Protein AF-A0A8D5FUF1-F1 (afdb_monomer_lite)

Radius of gyration: 18.19 Å; chains: 1; bounding box: 38×17×59 Å

Structure (mmCIF, N/CA/C/O backbone):
data_AF-A0A8D5FUF1-F1
#
_entry.id   AF-A0A8D5FUF1-F1
#
loop_
_atom_site.group_PDB
_atom_site.id
_atom_site.type_symbol
_atom_site.label_atom_id
_atom_site.label_alt_id
_atom_site.label_comp_id
_atom_site.label_asym_id
_atom_site.label_entity_id
_atom_site.label_seq_id
_atom_site.pdbx_PDB_ins_code
_atom_site.Cartn_x
_atom_site.Cartn_y
_atom_site.Cartn_z
_atom_site.occupancy
_atom_site.B_iso_or_equiv
_atom_site.auth_seq_id
_atom_site.auth_comp_id
_atom_site.auth_asym_id
_atom_site.auth_atom_id
_atom_site.pdbx_PDB_model_num
ATOM 1 N N . MET A 1 1 ? -23.315 -0.537 43.230 1.00 39.56 1 MET A N 1
ATOM 2 C CA . MET A 1 1 ? -22.118 -1.038 42.527 1.00 39.56 1 MET A CA 1
ATOM 3 C C . MET A 1 1 ? -22.503 -1.228 41.067 1.00 39.56 1 MET A C 1
ATOM 5 O O . MET A 1 1 ? -22.967 -2.296 40.707 1.00 39.56 1 MET A O 1
ATOM 9 N N . THR A 1 2 ? -22.416 -0.166 40.260 1.00 46.28 2 THR A N 1
ATOM 10 C CA . THR A 1 2 ? -22.710 -0.220 38.815 1.00 46.28 2 THR A CA 1
ATOM 11 C C . THR A 1 2 ? -22.018 0.970 38.154 1.00 46.28 2 THR A C 1
ATOM 13 O O . THR A 1 2 ? -22.569 2.064 38.076 1.00 46.28 2 THR A O 1
ATOM 16 N N . GLN A 1 3 ? -20.751 0.802 37.770 1.00 43.00 3 GLN A N 1
ATOM 17 C CA . GLN A 1 3 ? -20.073 1.788 36.930 1.00 43.00 3 GLN A CA 1
ATOM 18 C C . GLN A 1 3 ? -20.634 1.653 35.510 1.00 43.00 3 GLN A C 1
ATOM 20 O O . GLN A 1 3 ? -20.391 0.654 34.837 1.00 43.00 3 GLN A O 1
ATOM 25 N N . HIS A 1 4 ? -21.409 2.644 35.068 1.00 44.62 4 HIS A N 1
ATOM 26 C CA . HIS A 1 4 ? -21.770 2.804 33.663 1.00 44.62 4 HIS A CA 1
ATOM 27 C C . HIS A 1 4 ? -20.496 3.144 32.882 1.00 44.62 4 HIS A C 1
ATOM 29 O O . HIS A 1 4 ? -20.038 4.284 32.892 1.00 44.62 4 HIS A O 1
ATOM 35 N N . TYR A 1 5 ? -19.903 2.147 32.226 1.00 54.66 5 TYR A N 1
ATOM 36 C CA . TYR A 1 5 ? -18.801 2.353 31.293 1.00 54.66 5 TYR A CA 1
ATOM 37 C C . TYR A 1 5 ? -19.359 3.029 30.034 1.00 54.66 5 TYR A C 1
ATOM 39 O O . TYR A 1 5 ? -19.802 2.372 29.093 1.00 54.66 5 TYR A O 1
ATOM 47 N N . SER A 1 6 ? -19.409 4.362 30.032 1.00 60.31 6 SER A N 1
ATOM 48 C CA . SER A 1 6 ? -19.640 5.133 28.815 1.00 60.31 6 SER A CA 1
ATOM 49 C C . SER A 1 6 ? -18.464 4.867 27.880 1.00 60.31 6 SER A C 1
ATOM 51 O O . SER A 1 6 ? -17.345 5.303 28.157 1.00 60.31 6 SER A O 1
ATOM 53 N N . ALA A 1 7 ? -18.697 4.104 26.811 1.00 62.94 7 ALA A N 1
ATOM 54 C CA . ALA A 1 7 ? -17.673 3.821 25.816 1.00 62.94 7 ALA A CA 1
ATOM 55 C C . ALA A 1 7 ? -17.032 5.137 25.347 1.00 62.94 7 ALA A C 1
ATOM 57 O O . ALA A 1 7 ? -17.737 6.085 24.998 1.00 62.94 7 ALA A O 1
ATOM 58 N N . SER A 1 8 ? -15.696 5.192 25.361 1.00 72.69 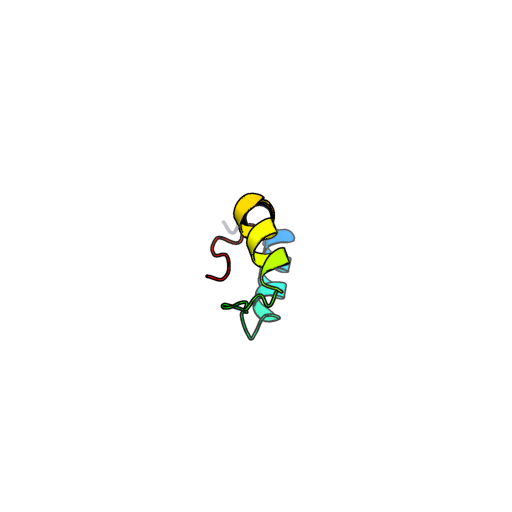8 SER A N 1
ATOM 59 C CA . SER A 1 8 ? -14.937 6.354 24.892 1.00 72.69 8 SER A CA 1
ATOM 60 C C . SER A 1 8 ? -15.437 6.796 23.505 1.00 72.69 8 SER A C 1
ATO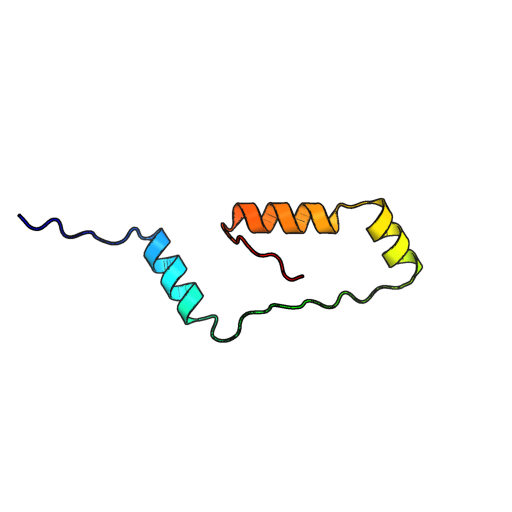M 62 O O . SER A 1 8 ? -15.664 5.937 22.645 1.00 72.69 8 SER A O 1
ATOM 64 N N . PRO A 1 9 ? -15.564 8.109 23.229 1.00 69.56 9 PRO A N 1
ATOM 65 C CA . PRO A 1 9 ? -15.989 8.615 21.922 1.00 69.56 9 PRO A CA 1
ATOM 66 C C . PRO A 1 9 ? -15.177 8.041 20.751 1.00 69.56 9 PRO A C 1
ATOM 68 O O . PRO A 1 9 ? -15.709 7.858 19.658 1.00 69.56 9 PRO A O 1
ATOM 71 N N . ALA A 1 10 ? -13.900 7.714 20.974 1.00 65.50 10 ALA A N 1
ATOM 72 C CA . ALA A 1 10 ? -13.048 7.072 19.975 1.00 65.50 10 ALA A CA 1
ATOM 73 C C . ALA A 1 10 ? -13.469 5.621 19.674 1.00 65.50 10 ALA A C 1
ATOM 75 O O . ALA A 1 10 ? -13.502 5.225 18.510 1.00 65.50 10 ALA A O 1
ATOM 76 N N . ALA A 1 11 ? -13.860 4.856 20.697 1.00 68.94 11 ALA A N 1
ATOM 77 C CA . ALA A 1 11 ? -14.355 3.490 20.537 1.00 68.94 11 ALA A CA 1
ATOM 78 C C . ALA A 1 11 ? -15.697 3.459 19.786 1.00 68.94 11 ALA A C 1
ATOM 80 O O . ALA A 1 11 ? -15.910 2.591 18.943 1.00 68.94 11 ALA A O 1
ATOM 81 N N . SER A 1 12 ? -16.572 4.440 20.038 1.00 78.44 12 SER A N 1
ATOM 82 C CA . SER A 1 12 ? -17.839 4.598 19.311 1.00 78.44 12 SER A CA 1
ATOM 83 C C . SER A 1 12 ? -17.616 4.860 17.816 1.00 78.44 12 SER A C 1
ATOM 85 O O . SER A 1 12 ? -18.208 4.189 16.972 1.00 78.44 12 SER A O 1
ATOM 87 N N . ARG A 1 13 ? -16.681 5.758 17.470 1.00 74.06 13 ARG A N 1
ATOM 88 C CA . ARG A 1 13 ? -16.320 6.030 16.068 1.00 74.06 13 ARG A CA 1
ATOM 89 C C . ARG A 1 13 ? -15.717 4.815 15.372 1.00 74.06 13 ARG A C 1
ATOM 91 O O . ARG A 1 13 ? -16.100 4.518 14.248 1.00 74.06 13 ARG A O 1
ATOM 98 N N . PHE A 1 14 ? -14.814 4.091 16.035 1.00 73.44 14 PHE A N 1
ATOM 99 C CA . PHE A 1 14 ? -14.239 2.865 15.475 1.00 73.44 14 PHE A CA 1
ATOM 100 C C . PHE A 1 14 ? -15.321 1.825 15.161 1.00 73.44 14 PHE A C 1
ATOM 102 O O . PHE A 1 14 ? -15.307 1.223 14.090 1.00 73.44 14 PHE A O 1
ATOM 109 N N . LYS A 1 15 ? -16.294 1.662 16.064 1.00 78.19 15 LYS A N 1
ATOM 110 C CA . LYS A 1 15 ? -17.427 0.753 15.875 1.00 78.19 15 LYS A CA 1
ATOM 111 C C . LYS A 1 15 ? -18.299 1.165 14.684 1.00 78.19 15 LYS A C 1
ATOM 113 O O . LYS A 1 15 ? -18.598 0.324 13.847 1.00 78.19 15 LYS A O 1
ATOM 118 N N . LEU A 1 16 ? -18.604 2.458 14.556 1.00 81.69 16 LEU A N 1
ATOM 119 C CA . LEU A 1 16 ? -19.352 3.004 13.421 1.00 81.69 16 LEU A CA 1
ATOM 120 C C . LEU A 1 16 ? -18.629 2.768 12.087 1.00 81.69 16 LEU A C 1
ATOM 122 O O . LEU A 1 16 ? -19.234 2.298 11.130 1.00 81.69 16 LEU A O 1
ATOM 126 N N . PHE A 1 17 ? -17.325 3.046 12.012 1.00 76.88 17 PHE A N 1
ATOM 127 C CA . PHE A 1 17 ? -16.551 2.790 10.794 1.00 76.88 17 PHE A CA 1
ATOM 128 C C . PHE A 1 17 ? -16.491 1.301 10.454 1.00 76.88 17 PHE A C 1
ATOM 130 O O . PHE A 1 17 ? -16.604 0.934 9.287 1.00 76.88 17 PHE A O 1
ATOM 137 N N . HIS A 1 18 ? -16.365 0.440 11.465 1.00 75.38 18 HIS A N 1
ATOM 138 C CA . HIS A 1 18 ? -16.401 -1.005 11.278 1.00 75.38 18 HIS A CA 1
ATOM 139 C C . HIS A 1 18 ? -17.749 -1.485 10.724 1.00 75.38 18 HIS A C 1
ATOM 141 O O . HIS A 1 18 ? -17.769 -2.347 9.852 1.00 75.38 18 HIS A O 1
ATOM 147 N N . GLU A 1 19 ? -18.860 -0.919 11.200 1.00 82.00 19 GLU A N 1
ATOM 148 C CA . GLU A 1 19 ? -20.212 -1.230 10.720 1.00 82.00 19 GLU A CA 1
ATOM 149 C C . GLU A 1 19 ? -20.448 -0.748 9.278 1.00 82.00 19 GLU A C 1
ATOM 151 O O . GLU A 1 19 ? -21.124 -1.428 8.507 1.00 82.00 19 GLU A O 1
ATOM 156 N N . LEU A 1 20 ? -19.853 0.383 8.883 1.00 83.62 20 LEU A N 1
ATOM 157 C CA . LEU A 1 20 ? -19.949 0.919 7.519 1.00 83.62 20 LEU A CA 1
ATOM 158 C C . LEU A 1 20 ? -19.069 0.164 6.505 1.00 83.62 20 LEU A C 1
ATOM 160 O O . LEU A 1 20 ? -19.389 0.125 5.318 1.00 83.62 20 LEU A O 1
ATOM 164 N N . MET A 1 21 ? -17.977 -0.466 6.944 1.00 80.44 21 MET A N 1
ATOM 165 C CA . MET A 1 21 ? -17.078 -1.245 6.083 1.00 80.44 21 MET A CA 1
ATOM 166 C C . MET A 1 21 ? -17.562 -2.693 5.892 1.00 80.44 21 MET A C 1
ATOM 168 O O . MET A 1 21 ? -16.880 -3.647 6.273 1.00 80.44 21 MET A O 1
ATOM 172 N N . GLN A 1 22 ? -18.726 -2.871 5.259 1.00 79.12 22 GLN A N 1
ATOM 173 C CA . GLN A 1 22 ? -19.312 -4.199 4.998 1.00 79.12 22 GLN A CA 1
ATOM 174 C C . GLN A 1 22 ? -18.401 -5.113 4.157 1.00 79.12 22 GLN A C 1
ATOM 176 O O . GLN A 1 22 ? -18.398 -6.331 4.338 1.00 79.12 22 GLN A O 1
ATOM 181 N N . HIS A 1 23 ? -17.580 -4.527 3.281 1.00 82.56 23 HIS A N 1
ATOM 182 C CA . HIS A 1 23 ? -16.578 -5.236 2.490 1.00 82.56 23 HIS A CA 1
ATOM 183 C C . HIS A 1 23 ? -15.185 -4.682 2.779 1.00 82.56 23 HIS A C 1
ATOM 185 O O . HIS A 1 23 ? -14.888 -3.524 2.494 1.00 82.56 23 HIS A O 1
ATOM 191 N N . LYS A 1 24 ? -14.311 -5.526 3.336 1.00 78.62 24 LYS A N 1
ATOM 192 C CA . LYS A 1 24 ? -12.917 -5.157 3.605 1.00 78.62 24 LYS A CA 1
ATOM 193 C C . LYS A 1 24 ? -12.063 -5.366 2.360 1.00 78.62 24 LYS A C 1
ATOM 195 O O . LYS A 1 24 ? -12.024 -6.476 1.831 1.00 78.62 24 LYS A O 1
ATOM 200 N N . VAL A 1 25 ? -11.335 -4.331 1.948 1.00 80.81 25 VAL A N 1
ATOM 201 C CA . VAL A 1 25 ? -10.289 -4.445 0.924 1.00 80.81 25 VAL A CA 1
ATOM 202 C C . VAL A 1 25 ? -9.122 -5.222 1.530 1.00 80.81 25 VAL A C 1
ATOM 204 O O . VAL A 1 25 ? -8.525 -4.781 2.506 1.00 80.81 25 VAL A O 1
ATOM 207 N N . ARG A 1 26 ? -8.847 -6.413 0.992 1.00 80.75 26 ARG A N 1
ATOM 208 C CA . ARG A 1 26 ? -7.767 -7.300 1.468 1.00 80.75 26 ARG A CA 1
ATOM 209 C C . ARG A 1 26 ? -6.597 -7.405 0.502 1.00 80.75 26 ARG A C 1
ATOM 211 O O . ARG A 1 26 ? -5.511 -7.763 0.930 1.00 80.75 26 ARG A O 1
ATOM 218 N N . HIS A 1 27 ? -6.844 -7.108 -0.769 1.00 83.44 27 HIS A N 1
ATOM 219 C CA . HIS A 1 27 ? -5.878 -7.239 -1.849 1.00 83.44 27 HIS A CA 1
ATOM 220 C C . HIS A 1 27 ? -5.886 -5.954 -2.660 1.00 83.44 27 HIS A C 1
ATOM 222 O O . HIS A 1 27 ? -6.956 -5.453 -3.019 1.00 83.44 27 HIS A O 1
ATOM 228 N N . ILE A 1 28 ? -4.699 -5.431 -2.932 1.00 84.44 28 ILE A N 1
ATOM 229 C CA . ILE A 1 28 ? -4.493 -4.254 -3.766 1.00 84.44 28 ILE A CA 1
ATOM 230 C C . ILE A 1 28 ? -3.535 -4.668 -4.876 1.00 84.44 28 ILE A C 1
ATOM 232 O O . ILE A 1 28 ? -2.455 -5.178 -4.600 1.00 84.44 28 ILE A O 1
ATOM 236 N N . LEU A 1 29 ? -3.935 -4.453 -6.128 1.00 91.06 29 LEU A N 1
ATOM 237 C CA . LEU A 1 29 ? -3.061 -4.657 -7.277 1.00 91.06 29 LEU A CA 1
ATOM 238 C C . LEU A 1 29 ? -2.501 -3.306 -7.712 1.00 91.06 29 LEU A C 1
ATOM 240 O O . LEU A 1 29 ? -3.249 -2.427 -8.140 1.00 91.06 29 LEU A O 1
ATOM 244 N N . LEU A 1 30 ? -1.186 -3.156 -7.609 1.00 88.62 30 LEU A N 1
ATOM 245 C CA . LEU A 1 30 ? -0.472 -2.019 -8.170 1.00 88.62 30 LEU A CA 1
ATOM 246 C C . LEU A 1 30 ? -0.138 -2.308 -9.640 1.00 88.62 30 LEU A C 1
ATOM 248 O O . LEU A 1 30 ? 0.385 -3.374 -9.959 1.00 88.62 30 LEU A O 1
ATOM 252 N N . ILE A 1 31 ? -0.421 -1.353 -10.526 1.00 93.12 31 ILE A N 1
ATOM 253 C CA . ILE A 1 31 ? -0.066 -1.421 -11.947 1.00 93.12 31 ILE A CA 1
ATOM 254 C C . ILE A 1 31 ? 0.893 -0.272 -12.239 1.00 93.12 31 ILE A C 1
ATOM 256 O O . ILE A 1 31 ? 0.564 0.883 -11.977 1.00 93.12 31 ILE A O 1
ATOM 260 N N . SER A 1 32 ? 2.061 -0.590 -12.789 1.00 91.19 32 SER A N 1
ATOM 261 C CA . SER A 1 32 ? 3.091 0.386 -13.139 1.00 91.19 32 SER A CA 1
ATOM 262 C C . SER A 1 32 ? 3.810 -0.008 -14.426 1.00 91.19 32 SER A C 1
ATOM 264 O O . SER A 1 32 ? 3.763 -1.160 -14.872 1.00 91.19 32 SER A O 1
ATOM 266 N N . THR A 1 33 ? 4.475 0.961 -15.051 1.00 96.00 33 THR A N 1
ATOM 267 C CA . THR A 1 33 ? 5.427 0.660 -16.124 1.00 96.00 33 THR A CA 1
ATOM 268 C C . THR A 1 33 ? 6.668 -0.047 -15.557 1.00 96.00 33 THR A C 1
ATOM 270 O O . THR A 1 33 ? 6.974 0.114 -14.375 1.00 96.00 33 THR A O 1
ATOM 273 N N . PRO A 1 34 ? 7.452 -0.780 -16.374 1.00 93.69 34 PRO A N 1
ATOM 274 C CA . PRO A 1 34 ? 8.685 -1.412 -15.894 1.00 93.69 34 PRO A CA 1
ATOM 275 C C . PRO A 1 34 ? 9.674 -0.425 -15.256 1.00 93.69 34 PRO A C 1
ATOM 277 O O . PRO A 1 34 ? 10.350 -0.761 -14.289 1.00 93.69 34 PRO A O 1
ATOM 280 N N . TYR A 1 35 ? 9.739 0.803 -15.778 1.00 92.50 35 TYR A N 1
ATOM 281 C CA . TYR A 1 35 ? 10.609 1.850 -15.245 1.00 92.50 35 TYR A CA 1
ATOM 282 C C . TYR A 1 35 ? 10.159 2.325 -13.858 1.00 92.50 35 TYR A C 1
ATOM 284 O O . TYR A 1 35 ? 10.969 2.418 -12.941 1.00 92.50 35 TYR A O 1
ATOM 292 N N . GLU A 1 36 ? 8.862 2.576 -13.681 1.00 89.19 36 GLU A N 1
ATOM 293 C CA . GLU A 1 36 ? 8.303 2.963 -12.384 1.00 89.19 36 GLU A CA 1
ATOM 294 C C . GLU A 1 36 ? 8.411 1.832 -11.362 1.00 89.19 36 GLU A C 1
ATOM 296 O O . GLU A 1 36 ? 8.799 2.090 -10.229 1.00 89.19 36 GLU A O 1
ATOM 301 N N . ALA A 1 37 ? 8.145 0.581 -11.757 1.00 90.31 37 ALA A N 1
ATOM 302 C CA . ALA A 1 37 ? 8.330 -0.584 -10.891 1.00 90.31 37 ALA A CA 1
ATOM 303 C C . ALA A 1 37 ? 9.768 -0.668 -10.357 1.00 90.31 37 ALA A C 1
ATOM 305 O O . ALA A 1 37 ? 9.965 -0.854 -9.159 1.00 90.31 37 ALA A O 1
ATOM 306 N N . TRP A 1 38 ? 10.758 -0.456 -11.231 1.00 89.06 38 TRP A N 1
ATOM 307 C CA . TRP A 1 38 ? 12.167 -0.445 -10.845 1.00 89.06 38 TRP A CA 1
ATOM 308 C C . TRP A 1 38 ? 12.485 0.674 -9.848 1.00 89.06 38 TRP A C 1
ATOM 310 O O . TRP A 1 38 ? 13.133 0.425 -8.836 1.00 89.06 38 TRP A O 1
ATOM 320 N N . ILE A 1 39 ? 11.989 1.895 -10.082 1.00 89.31 39 ILE A N 1
ATOM 321 C CA . ILE A 1 39 ? 12.164 3.005 -9.130 1.00 89.31 39 ILE A CA 1
ATOM 322 C C . ILE A 1 39 ? 11.540 2.656 -7.776 1.00 89.31 39 ILE A C 1
ATOM 324 O O . ILE A 1 39 ? 12.166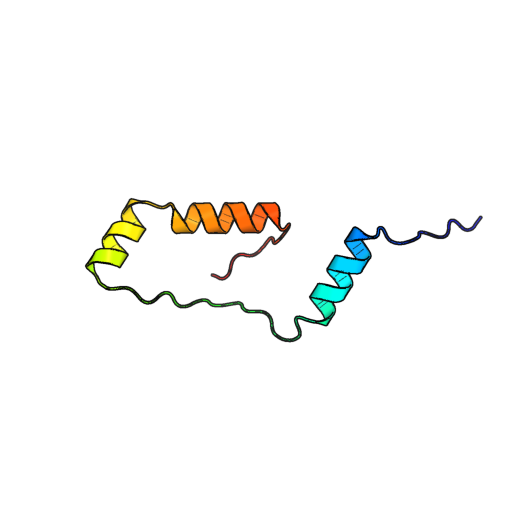 2.848 -6.736 1.00 89.31 39 ILE A O 1
ATOM 328 N N . MET A 1 40 ? 10.312 2.138 -7.781 1.00 86.62 40 MET A N 1
ATOM 329 C CA . MET A 1 40 ? 9.567 1.818 -6.565 1.00 86.62 40 MET A CA 1
ATOM 330 C C . MET A 1 40 ? 10.235 0.716 -5.741 1.00 86.62 40 MET A C 1
ATOM 332 O O . MET A 1 40 ? 10.225 0.792 -4.514 1.00 86.62 40 MET A O 1
ATOM 336 N N . GLU A 1 41 ? 10.826 -0.280 -6.401 1.00 83.69 41 GLU A N 1
ATOM 337 C CA . GLU A 1 41 ? 11.564 -1.363 -5.750 1.00 83.69 41 GLU A CA 1
ATOM 338 C C . GLU A 1 41 ? 12.854 -0.864 -5.085 1.00 83.69 41 GLU A C 1
ATOM 340 O O . GLU A 1 41 ? 13.199 -1.324 -4.001 1.00 83.69 41 GLU A O 1
ATOM 345 N N . GLN A 1 42 ? 13.548 0.103 -5.694 1.00 85.75 42 GLN A N 1
ATOM 346 C CA . GLN A 1 42 ? 14.781 0.664 -5.131 1.00 85.75 42 GLN A CA 1
ATOM 347 C C . GLN A 1 42 ? 14.530 1.644 -3.979 1.00 85.75 42 GLN A C 1
ATOM 349 O O . GLN A 1 42 ? 15.347 1.733 -3.066 1.00 85.75 42 GLN A O 1
ATOM 354 N N . ASP A 1 43 ? 13.434 2.404 -4.029 1.00 84.19 43 ASP A N 1
ATOM 355 C CA . ASP A 1 43 ? 13.196 3.495 -3.079 1.00 84.19 43 ASP A CA 1
ATOM 356 C C . ASP A 1 43 ? 12.593 2.994 -1.750 1.00 84.19 43 ASP A C 1
ATOM 358 O O . ASP A 1 43 ? 12.697 3.684 -0.746 1.00 84.19 43 ASP A O 1
ATOM 362 N N . CYS A 1 44 ? 11.946 1.817 -1.697 1.00 78.06 44 CYS A N 1
ATOM 363 C CA . CYS A 1 44 ? 11.241 1.255 -0.515 1.00 78.06 44 CYS A CA 1
ATOM 364 C C . CYS A 1 44 ? 10.184 2.172 0.154 1.00 78.06 44 CYS A C 1
ATOM 366 O O . CYS A 1 44 ? 9.427 1.734 1.028 1.00 78.06 44 CYS A O 1
ATOM 368 N N . ARG A 1 45 ? 10.061 3.430 -0.278 1.00 82.19 45 ARG A N 1
ATOM 369 C CA . ARG A 1 45 ? 9.226 4.466 0.335 1.00 82.19 45 ARG A CA 1
ATOM 370 C C . ARG A 1 45 ? 7.759 4.104 0.346 1.00 82.19 45 ARG A C 1
ATOM 372 O O . ARG A 1 45 ? 7.095 4.353 1.343 1.00 82.19 45 ARG A O 1
ATOM 379 N N . LEU A 1 46 ? 7.249 3.482 -0.719 1.00 83.88 46 LEU A N 1
ATOM 380 C CA . LEU A 1 46 ? 5.839 3.098 -0.759 1.00 83.88 46 LEU A CA 1
ATOM 381 C C . LEU A 1 46 ? 5.508 2.088 0.349 1.00 83.88 46 LEU A C 1
ATOM 383 O O . LEU A 1 46 ? 4.542 2.284 1.082 1.00 83.88 46 LEU A O 1
ATOM 387 N N . SER A 1 47 ? 6.313 1.033 0.502 1.00 82.50 47 SER A N 1
ATOM 388 C CA . SER A 1 47 ? 6.099 0.031 1.552 1.00 82.50 47 SER A CA 1
ATOM 389 C C . SER A 1 47 ? 6.221 0.630 2.951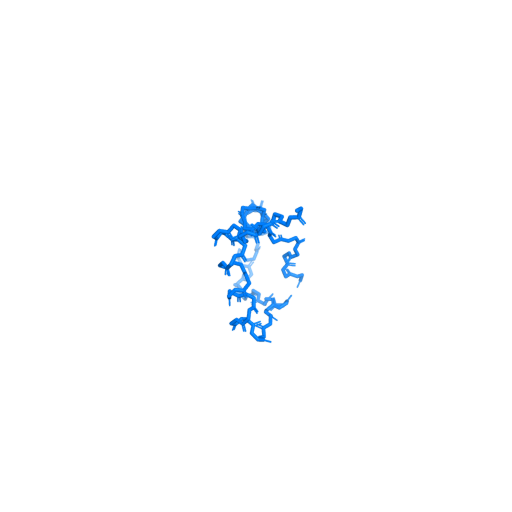 1.00 82.50 47 SER A C 1
ATOM 391 O O . SER A 1 47 ? 5.379 0.361 3.806 1.00 82.50 47 SER A O 1
ATOM 393 N N . GLU A 1 48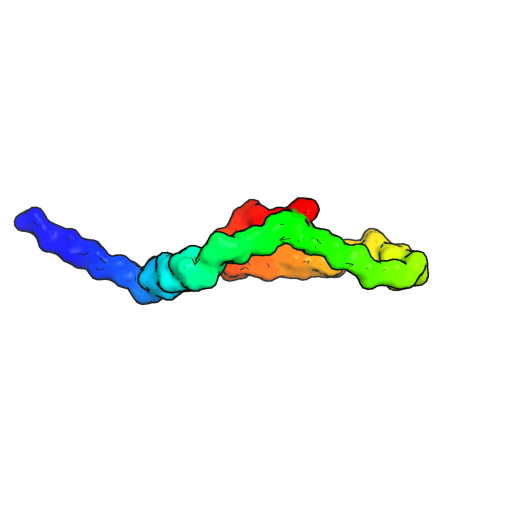 ? 7.220 1.483 3.182 1.00 85.19 48 GLU A N 1
ATOM 394 C CA . GLU A 1 48 ? 7.426 2.139 4.476 1.00 85.19 48 GLU A CA 1
ATOM 395 C C . GLU A 1 48 ? 6.282 3.095 4.824 1.00 85.19 48 GLU A C 1
ATOM 397 O O . GLU A 1 48 ? 5.784 3.077 5.950 1.00 85.19 48 GLU A O 1
ATOM 402 N N . GLN A 1 49 ? 5.811 3.882 3.853 1.00 84.31 49 GLN A N 1
ATOM 403 C CA . GLN A 1 49 ? 4.669 4.777 4.029 1.00 84.31 49 GLN A CA 1
ATOM 404 C C . GLN A 1 49 ? 3.387 4.003 4.337 1.00 84.31 49 GLN A C 1
ATOM 406 O O . GLN A 1 49 ? 2.645 4.403 5.232 1.00 84.31 49 GLN A O 1
ATOM 411 N N . ILE A 1 50 ? 3.144 2.876 3.658 1.00 82.44 50 ILE A N 1
ATOM 412 C CA . ILE A 1 50 ? 2.001 2.005 3.958 1.00 82.44 50 ILE A CA 1
ATOM 413 C C . ILE A 1 50 ? 2.100 1.495 5.401 1.00 82.44 50 ILE A C 1
ATOM 415 O O . ILE A 1 50 ? 1.159 1.656 6.171 1.00 82.44 50 ILE A O 1
ATOM 419 N N . VAL A 1 51 ? 3.236 0.931 5.814 1.00 80.94 51 VAL A N 1
ATOM 420 C CA . VAL A 1 51 ? 3.408 0.412 7.184 1.00 80.94 51 VAL A CA 1
ATOM 421 C C . VAL A 1 51 ? 3.236 1.512 8.238 1.00 80.94 51 VAL A C 1
ATOM 423 O O . VAL A 1 51 ? 2.590 1.291 9.270 1.00 80.94 51 VAL A O 1
ATOM 426 N N . HIS A 1 52 ? 3.777 2.703 7.979 1.00 83.75 52 HIS A N 1
ATOM 427 C CA . HIS A 1 52 ? 3.660 3.855 8.867 1.00 83.75 52 HIS A CA 1
ATOM 428 C C . HIS A 1 52 ? 2.201 4.292 9.052 1.00 83.75 52 HIS A C 1
ATOM 430 O O . HIS A 1 52 ? 1.737 4.423 10.185 1.00 83.75 52 HIS A O 1
ATOM 436 N N . GLU A 1 53 ? 1.456 4.442 7.957 1.00 81.50 53 GLU A N 1
ATOM 437 C CA . GLU A 1 53 ? 0.051 4.858 7.989 1.00 81.50 53 GLU A CA 1
ATOM 438 C C . GLU A 1 53 ? -0.827 3.815 8.699 1.00 81.50 53 GLU A C 1
ATOM 440 O O . GLU A 1 53 ? -1.665 4.154 9.535 1.00 81.50 53 GLU A O 1
ATOM 445 N N . TYR A 1 54 ? -0.586 2.522 8.451 1.00 7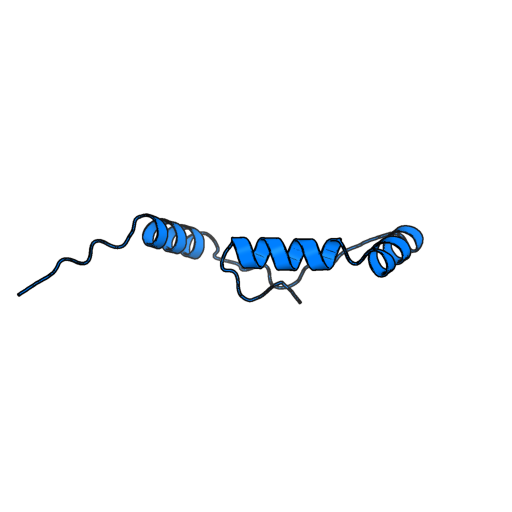5.94 54 TYR A N 1
ATOM 446 C CA . TYR A 1 54 ? -1.298 1.434 9.134 1.00 75.94 54 TYR A CA 1
ATOM 447 C C . TYR A 1 54 ? -1.057 1.452 10.645 1.00 75.94 54 TYR A C 1
ATOM 449 O O . TYR A 1 54 ? -2.002 1.299 11.426 1.00 75.94 54 TYR A O 1
ATOM 457 N N . SER A 1 55 ? 0.183 1.716 11.060 1.00 75.56 55 SER A N 1
ATOM 458 C CA . SER A 1 55 ? 0.541 1.871 12.473 1.00 75.56 55 SER A CA 1
ATOM 459 C C . SER A 1 55 ? -0.162 3.078 13.104 1.00 75.56 55 SER A C 1
ATOM 461 O O . SER A 1 55 ? -0.700 2.965 14.205 1.00 75.56 55 SER A O 1
ATOM 463 N N . GLY A 1 56 ? -0.235 4.211 12.395 1.00 75.44 56 GLY A N 1
ATOM 464 C CA . GLY A 1 56 ? -0.952 5.412 12.842 1.00 75.44 56 GLY A CA 1
ATOM 465 C C . GLY A 1 56 ? -2.467 5.214 12.984 1.00 75.44 56 GLY A C 1
ATOM 466 O O . GLY A 1 56 ? -3.097 5.821 13.851 1.00 75.44 56 GLY A O 1
ATOM 467 N N . LEU A 1 57 ? -3.052 4.317 12.186 1.00 73.75 57 LEU A N 1
ATOM 468 C CA . LEU A 1 57 ? -4.482 3.992 12.193 1.00 73.75 57 LEU A CA 1
ATOM 469 C C . LEU A 1 57 ? -4.860 2.828 13.132 1.00 73.75 57 LEU A C 1
ATOM 471 O O . LEU A 1 57 ? -6.034 2.458 13.191 1.00 73.75 57 LEU A O 1
ATOM 475 N N . ASN A 1 58 ? -3.906 2.253 13.879 1.00 65.44 58 ASN A N 1
ATOM 476 C CA . ASN A 1 58 ? -4.080 1.011 14.655 1.00 65.44 58 ASN A CA 1
ATOM 477 C C . ASN A 1 58 ? -4.597 -0.172 13.806 1.00 65.44 58 ASN A C 1
ATOM 479 O O . ASN A 1 58 ? -5.338 -1.034 14.290 1.00 65.44 58 ASN A O 1
ATOM 483 N N . LEU A 1 59 ? -4.222 -0.221 12.526 1.00 67.44 59 LEU A N 1
ATOM 484 C CA . LEU A 1 59 ? -4.551 -1.313 11.618 1.00 67.44 59 LEU A CA 1
ATOM 485 C C . LEU A 1 59 ? -3.380 -2.297 11.595 1.00 67.44 59 LEU A C 1
ATOM 487 O O . LEU A 1 59 ? -2.295 -1.989 11.122 1.00 67.44 59 LEU A O 1
ATOM 491 N N . SER A 1 60 ? -3.596 -3.507 12.102 1.00 62.16 60 SER A N 1
ATOM 492 C CA . SER A 1 60 ? -2.535 -4.512 12.261 1.00 62.16 60 SER A CA 1
ATOM 493 C C . SER A 1 60 ? -2.211 -5.315 10.996 1.00 62.16 60 SER A C 1
ATOM 495 O O . SER A 1 60 ? -1.272 -6.103 11.010 1.00 62.16 60 SER A O 1
ATOM 497 N N . HIS A 1 61 ? -2.988 -5.152 9.922 1.00 63.09 61 HIS A N 1
ATOM 498 C CA . HIS A 1 61 ? -2.889 -5.991 8.726 1.00 63.09 61 HIS A CA 1
ATOM 499 C C . HIS A 1 61 ? -2.931 -5.129 7.458 1.00 63.09 61 HIS A C 1
ATOM 501 O O . HIS A 1 61 ? -4.031 -4.823 6.986 1.00 63.09 61 HIS A O 1
ATOM 507 N N . PRO A 1 62 ? -1.772 -4.716 6.911 1.00 58.47 62 PRO A N 1
ATOM 508 C CA . PRO A 1 62 ? -1.718 -4.190 5.554 1.00 58.47 62 PRO A CA 1
ATOM 509 C C . PRO A 1 62 ? -2.193 -5.260 4.554 1.00 58.47 62 PRO A C 1
ATOM 511 O O . PRO A 1 62 ? -2.004 -6.453 4.807 1.00 58.47 62 PRO A O 1
ATOM 514 N N . PRO A 1 63 ? -2.854 -4.870 3.448 1.00 57.62 63 PRO A N 1
ATOM 515 C CA . PRO A 1 63 ? -3.197 -5.790 2.377 1.00 57.62 63 PRO A CA 1
ATOM 516 C C . PRO A 1 63 ? -1.902 -6.401 1.844 1.00 57.62 63 PRO A C 1
ATOM 518 O O . PRO A 1 63 ? -0.960 -5.673 1.528 1.00 57.62 63 PRO A O 1
ATOM 521 N N . GLY A 1 64 ? -1.866 -7.733 1.839 1.00 49.94 64 GLY A N 1
ATOM 522 C CA . GLY A 1 64 ? -0.767 -8.521 1.286 1.00 49.94 64 GLY A CA 1
ATOM 523 C C . GLY A 1 64 ? -0.862 -8.659 -0.222 1.00 49.94 64 GLY A C 1
ATOM 524 O O . GLY A 1 64 ? -1.992 -8.541 -0.764 1.00 49.94 64 GLY A O 1
#

Organism: NCBI:txid2772557

pLDDT: mean 76.19, std 13.14, range [39.56, 96.0]

Sequence (64 aa):
MTQHYSASPAASRFKLFHELMQHKVRHILLISTPYEAWIMEQDCRLSEQIVHEYSGLNLSHPPG

Foldseek 3Di:
DDPPPPDDPVRVVVVVVVVVCPDDDQADDDDDDPVVVVVCVVVVVVVVVQVVVCVVVVNPHDRD

Secondary structure (DSSP, 8-state):
--------HHHHHHHHHHHH-SS----------HHHHHHHHHH-HHHHHHHHHHHHTT------